Protein AF-A0A061NXU5-F1 (afdb_monomer)

Structure (mmCIF, N/CA/C/O backbone):
data_AF-A0A061NXU5-F1
#
_entry.id   AF-A0A061NXU5-F1
#
loop_
_atom_site.group_PDB
_atom_site.i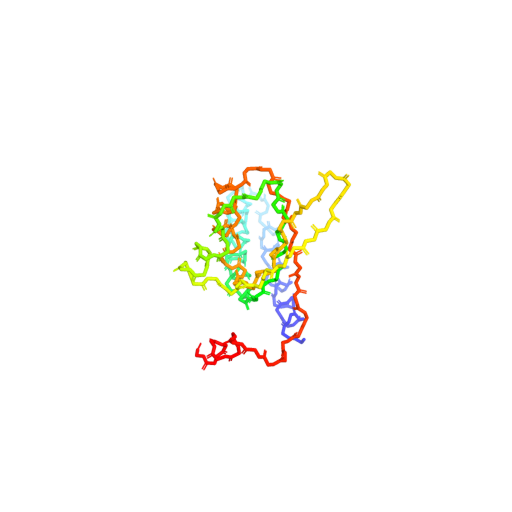d
_atom_site.type_symbol
_atom_site.label_atom_id
_atom_site.label_alt_id
_atom_site.label_comp_id
_atom_site.label_asym_id
_atom_site.label_entity_id
_atom_site.label_seq_id
_atom_site.pdbx_PDB_ins_code
_atom_site.Cartn_x
_atom_site.Cartn_y
_atom_site.Cartn_z
_atom_site.occupancy
_atom_site.B_iso_or_equiv
_atom_site.auth_seq_id
_atom_site.auth_comp_id
_atom_site.auth_asym_id
_atom_site.auth_atom_id
_atom_site.pdbx_PDB_model_num
ATOM 1 N N . MET A 1 1 ? 16.514 -13.950 -8.608 1.00 70.69 1 MET A N 1
ATOM 2 C CA . MET A 1 1 ? 17.019 -14.554 -9.863 1.00 70.69 1 MET A CA 1
ATOM 3 C C . MET A 1 1 ? 16.345 -13.953 -11.098 1.00 70.69 1 MET A C 1
ATOM 5 O O . MET A 1 1 ? 17.069 -13.432 -11.930 1.00 70.69 1 MET A O 1
ATOM 9 N N . LEU A 1 2 ? 15.002 -13.907 -11.188 1.00 74.12 2 LEU A N 1
ATOM 10 C CA . LEU A 1 2 ? 14.308 -13.214 -12.295 1.00 74.12 2 LEU A CA 1
ATOM 11 C C . LEU A 1 2 ? 14.688 -11.729 -12.435 1.00 74.12 2 LEU A C 1
ATOM 13 O O . LEU A 1 2 ? 14.972 -11.292 -13.541 1.00 74.12 2 LEU A O 1
ATOM 17 N N . ALA A 1 3 ? 14.760 -10.981 -11.328 1.00 75.88 3 ALA A N 1
ATOM 18 C CA . ALA A 1 3 ? 15.151 -9.566 -11.362 1.00 75.88 3 ALA A CA 1
ATOM 19 C C . ALA A 1 3 ? 16.559 -9.344 -11.951 1.00 75.88 3 ALA A C 1
ATOM 21 O O . ALA A 1 3 ? 16.777 -8.405 -12.705 1.00 75.88 3 ALA A O 1
ATOM 22 N N . ALA A 1 4 ? 17.502 -10.249 -11.666 1.00 83.00 4 ALA A N 1
ATOM 23 C CA . ALA A 1 4 ? 18.863 -10.170 -12.195 1.00 83.00 4 ALA A CA 1
ATOM 24 C C . ALA A 1 4 ? 18.921 -10.483 -13.703 1.00 83.00 4 ALA A C 1
ATOM 26 O O . ALA A 1 4 ? 19.636 -9.813 -14.441 1.00 83.00 4 ALA A O 1
ATOM 27 N N . LEU A 1 5 ? 18.139 -11.465 -14.171 1.00 86.88 5 LEU A N 1
ATOM 28 C CA . LEU A 1 5 ? 18.007 -11.780 -15.600 1.00 86.88 5 LEU A CA 1
ATOM 29 C C . LEU A 1 5 ? 17.329 -10.647 -16.382 1.00 86.88 5 LEU A C 1
ATOM 31 O O . LEU A 1 5 ? 17.760 -10.327 -17.486 1.00 86.88 5 LEU A O 1
ATOM 35 N N . ALA A 1 6 ? 16.306 -10.017 -15.801 1.00 84.00 6 ALA A N 1
ATOM 36 C CA . ALA A 1 6 ? 15.645 -8.861 -16.399 1.00 84.00 6 ALA A CA 1
ATOM 37 C C . ALA A 1 6 ? 16.612 -7.673 -16.543 1.00 84.00 6 ALA A C 1
ATOM 39 O O . ALA A 1 6 ? 16.726 -7.121 -17.634 1.00 84.00 6 ALA A O 1
ATOM 40 N N . GLY A 1 7 ? 17.380 -7.358 -15.492 1.00 85.69 7 GLY A N 1
ATOM 41 C CA . GLY A 1 7 ? 18.385 -6.289 -15.539 1.00 85.69 7 GLY A CA 1
ATOM 42 C C . GLY A 1 7 ? 19.518 -6.557 -16.538 1.00 85.69 7 GLY A C 1
ATOM 43 O O . GLY A 1 7 ? 20.010 -5.637 -17.186 1.00 85.69 7 GLY A O 1
ATOM 44 N N . MET A 1 8 ? 19.903 -7.824 -16.735 1.00 90.50 8 MET A N 1
ATOM 45 C CA . MET A 1 8 ? 20.862 -8.196 -17.784 1.00 90.50 8 MET A CA 1
ATOM 46 C C . MET A 1 8 ? 20.310 -7.918 -19.191 1.00 90.50 8 MET A C 1
ATOM 48 O O . MET A 1 8 ? 21.038 -7.433 -20.053 1.00 90.50 8 MET A O 1
ATOM 52 N N . PHE A 1 9 ? 19.037 -8.220 -19.444 1.00 89.31 9 PHE A N 1
ATOM 53 C CA . PHE A 1 9 ? 18.429 -7.938 -20.745 1.00 89.31 9 PHE A CA 1
ATOM 54 C C . PHE A 1 9 ? 18.268 -6.429 -20.976 1.00 89.31 9 PHE A C 1
ATOM 56 O O . PHE A 1 9 ? 18.546 -5.933 -22.067 1.00 89.31 9 PHE A O 1
ATOM 63 N N . GLU A 1 10 ? 17.890 -5.695 -19.929 1.00 87.00 10 GLU A N 1
ATOM 64 C CA . GLU A 1 10 ? 17.762 -4.238 -19.945 1.00 87.00 10 GLU A CA 1
ATOM 65 C C . GLU A 1 10 ? 19.071 -3.550 -20.351 1.00 87.00 10 GLU A C 1
ATOM 67 O O . GLU A 1 10 ? 19.073 -2.733 -21.274 1.00 87.00 10 GLU A O 1
ATOM 72 N N . ILE A 1 11 ? 20.201 -3.923 -19.734 1.00 88.75 11 ILE A N 1
ATOM 73 C CA . ILE A 1 11 ? 21.485 -3.272 -20.028 1.00 88.75 11 ILE A CA 1
ATOM 74 C C . ILE A 1 11 ? 21.971 -3.553 -21.457 1.00 88.75 11 ILE A C 1
ATOM 76 O O . ILE A 1 11 ? 22.572 -2.677 -22.077 1.00 88.75 11 ILE A O 1
ATOM 80 N N . ILE A 1 12 ? 21.671 -4.731 -22.020 1.00 90.19 12 ILE A N 1
ATOM 81 C CA . ILE A 1 12 ? 22.009 -5.066 -23.414 1.00 90.19 12 ILE A CA 1
ATOM 82 C C . ILE A 1 12 ? 21.251 -4.145 -24.373 1.00 90.19 12 ILE A C 1
ATOM 84 O O . ILE A 1 12 ? 21.866 -3.503 -25.224 1.00 90.19 12 ILE A O 1
ATOM 88 N N . VAL A 1 13 ? 19.929 -4.036 -24.208 1.00 86.50 13 VAL A N 1
ATOM 89 C CA . VAL A 1 13 ? 19.094 -3.167 -25.050 1.00 86.50 13 VAL A CA 1
ATOM 90 C C . VAL A 1 13 ? 19.534 -1.708 -24.925 1.00 86.50 13 VAL A C 1
ATOM 92 O O . VAL A 1 13 ? 19.645 -1.016 -25.937 1.00 86.50 13 VAL A O 1
ATOM 95 N N . TYR A 1 14 ? 19.838 -1.256 -23.706 1.00 86.62 14 TYR A N 1
ATOM 96 C CA . TYR A 1 14 ? 20.294 0.106 -23.445 1.00 86.62 14 TYR A CA 1
ATOM 97 C C . TYR A 1 14 ? 21.611 0.428 -24.161 1.00 86.62 14 TYR A C 1
ATOM 99 O O . TYR A 1 14 ? 21.692 1.415 -24.890 1.00 86.62 14 TYR A O 1
ATOM 107 N N . VAL A 1 15 ? 22.635 -0.417 -24.003 1.00 87.00 15 VAL A N 1
ATOM 108 C CA . VAL A 1 15 ? 23.958 -0.184 -24.605 1.00 87.00 15 VAL A CA 1
ATOM 109 C C . VAL A 1 15 ? 23.888 -0.235 -26.132 1.00 87.00 15 VAL A C 1
ATOM 111 O O . VAL A 1 15 ? 24.476 0.618 -26.795 1.00 87.00 15 VAL A O 1
ATOM 114 N N . THR A 1 16 ? 23.137 -1.179 -26.707 1.00 85.12 16 THR A N 1
ATOM 115 C CA . THR A 1 16 ? 22.958 -1.256 -28.164 1.00 85.12 16 THR A CA 1
ATOM 116 C C . THR A 1 16 ? 22.191 -0.048 -28.706 1.00 85.12 16 THR A C 1
ATOM 118 O O . THR A 1 16 ? 22.607 0.540 -29.702 1.00 85.12 16 THR A O 1
ATOM 121 N N . GLY A 1 17 ? 21.104 0.360 -28.044 1.00 82.31 17 GLY A N 1
ATOM 122 C CA . GLY A 1 17 ? 20.320 1.529 -28.445 1.00 82.31 17 GLY A CA 1
ATOM 123 C C . GLY A 1 17 ? 21.126 2.825 -28.371 1.00 82.31 17 GLY A C 1
ATOM 124 O O . GLY A 1 17 ? 21.100 3.620 -29.309 1.00 82.31 17 GLY A O 1
ATOM 125 N N . LEU A 1 18 ? 21.899 3.004 -27.298 1.00 82.81 18 LEU A N 1
ATOM 126 C CA . LEU A 1 18 ? 22.781 4.155 -27.137 1.00 82.81 18 LEU A CA 1
ATOM 127 C C . LEU A 1 18 ? 23.884 4.179 -28.205 1.00 82.81 18 LEU A C 1
ATOM 129 O O . LEU A 1 18 ? 24.155 5.238 -28.767 1.00 82.81 18 LEU A O 1
ATOM 133 N N . GLY A 1 19 ? 24.477 3.025 -28.532 1.00 81.00 19 GLY A N 1
ATOM 134 C CA . GLY A 1 19 ? 25.484 2.909 -29.591 1.00 81.00 19 GLY A CA 1
ATOM 135 C C . GLY A 1 19 ? 24.981 3.410 -30.949 1.00 81.00 19 GLY A C 1
ATOM 136 O O . GLY A 1 19 ? 25.665 4.189 -31.604 1.00 81.00 19 GLY A O 1
ATOM 137 N N . ILE A 1 20 ? 23.743 3.066 -31.324 1.00 78.75 20 ILE A N 1
ATOM 138 C CA . ILE A 1 20 ? 23.121 3.513 -32.586 1.00 78.75 20 ILE A CA 1
ATOM 139 C C . ILE A 1 20 ? 22.961 5.042 -32.637 1.00 78.75 20 ILE A C 1
ATOM 141 O O . ILE A 1 20 ? 23.131 5.654 -33.693 1.00 78.75 20 ILE A O 1
ATOM 145 N N . VAL A 1 21 ? 22.628 5.672 -31.507 1.00 76.44 21 VAL A N 1
ATOM 146 C CA . VAL A 1 21 ? 22.462 7.133 -31.423 1.00 76.44 21 VAL A CA 1
ATOM 147 C C . VAL A 1 21 ? 23.808 7.847 -31.502 1.00 76.44 21 VAL A C 1
ATOM 149 O O . VAL A 1 21 ? 23.915 8.881 -32.162 1.00 76.44 21 VAL A O 1
ATOM 152 N N . LEU A 1 22 ? 24.832 7.297 -30.844 1.00 73.69 22 LEU A N 1
ATOM 153 C CA . LEU A 1 22 ? 26.180 7.863 -30.836 1.00 73.69 22 LEU A CA 1
ATOM 154 C C . LEU A 1 22 ? 26.877 7.737 -32.201 1.00 73.69 22 LEU A C 1
ATOM 156 O O . LEU A 1 22 ? 27.600 8.653 -32.585 1.00 73.69 22 LEU A O 1
ATOM 160 N N . ASP A 1 23 ? 26.604 6.681 -32.972 1.00 72.88 23 ASP A N 1
ATOM 161 C CA . ASP A 1 23 ? 27.152 6.523 -34.330 1.00 72.88 23 ASP A CA 1
ATOM 162 C C . ASP A 1 23 ? 26.557 7.522 -35.347 1.00 72.88 23 ASP A C 1
ATOM 164 O O . ASP A 1 23 ? 27.179 7.805 -36.370 1.00 72.88 23 ASP A O 1
ATOM 168 N N . ASN A 1 24 ? 25.376 8.101 -35.081 1.00 67.56 24 ASN A N 1
ATOM 169 C CA . ASN A 1 24 ? 24.664 9.011 -35.995 1.00 67.56 24 ASN A CA 1
ATOM 170 C C . ASN A 1 24 ? 24.254 10.346 -35.336 1.00 67.56 24 ASN A C 1
ATOM 172 O O . ASN A 1 24 ? 23.137 10.844 -35.524 1.00 67.56 24 ASN A O 1
ATOM 176 N N . MET A 1 25 ? 25.175 10.972 -34.594 1.00 61.78 25 MET A N 1
ATOM 177 C CA . MET A 1 25 ? 24.930 12.238 -33.874 1.00 61.78 25 MET A CA 1
ATOM 178 C C . MET A 1 25 ? 24.582 13.446 -34.765 1.00 61.78 25 MET A C 1
ATOM 180 O O . MET A 1 25 ? 24.110 14.464 -34.264 1.00 61.78 25 MET A O 1
ATOM 184 N N . THR A 1 26 ? 24.791 13.368 -36.078 1.00 64.56 26 THR A N 1
ATOM 185 C CA . THR A 1 26 ? 24.549 14.470 -37.026 1.00 64.56 26 THR A CA 1
ATOM 186 C C . THR A 1 26 ? 23.073 14.732 -37.325 1.00 64.56 26 THR A C 1
ATOM 188 O O . THR A 1 26 ? 22.752 15.761 -37.916 1.00 64.56 26 THR A O 1
ATOM 191 N N . SER A 1 27 ? 22.159 13.845 -36.923 1.00 70.88 27 SER A N 1
ATOM 192 C CA . SER A 1 27 ? 20.727 14.003 -37.185 1.00 70.88 27 SER A CA 1
ATOM 193 C C . SER A 1 27 ? 19.919 14.042 -35.889 1.00 70.88 27 SER A C 1
ATOM 195 O O . SER A 1 27 ? 19.766 13.040 -35.190 1.00 70.88 27 SER A O 1
ATOM 197 N N . VAL A 1 28 ? 19.333 15.214 -35.617 1.00 78.25 28 VAL A N 1
ATOM 198 C CA . VAL A 1 28 ? 18.424 15.492 -34.487 1.00 78.25 28 VAL A CA 1
ATOM 199 C C . VAL A 1 28 ? 17.286 14.466 -34.400 1.00 78.25 28 VAL A C 1
ATOM 201 O O . VAL A 1 28 ? 16.825 14.142 -33.307 1.00 78.25 28 VAL A O 1
ATOM 204 N N . PHE A 1 29 ? 16.872 13.889 -35.532 1.00 81.44 29 PHE A N 1
ATOM 205 C CA . PHE A 1 29 ? 15.817 12.878 -35.580 1.00 81.44 29 PHE A CA 1
ATOM 206 C C . PHE A 1 29 ? 16.164 11.592 -34.815 1.00 81.44 29 PHE A C 1
ATOM 208 O O . PHE A 1 29 ? 15.273 11.028 -34.183 1.00 81.44 29 PHE A O 1
ATOM 215 N N . HIS A 1 30 ? 17.428 11.148 -34.798 1.00 79.69 30 HIS A N 1
ATOM 216 C CA . HIS A 1 30 ? 17.825 9.947 -34.045 1.00 79.69 30 HIS A CA 1
ATOM 217 C C . HIS A 1 30 ? 17.742 10.177 -32.535 1.00 79.69 30 HIS A C 1
ATOM 219 O O . HIS A 1 30 ? 17.250 9.323 -31.799 1.00 79.69 30 HIS A O 1
ATOM 225 N N . ILE A 1 31 ? 18.156 11.363 -32.085 1.00 80.06 31 ILE A N 1
ATOM 226 C CA . ILE A 1 31 ? 18.092 11.760 -30.675 1.00 80.06 31 ILE A CA 1
ATOM 227 C C . ILE A 1 31 ? 16.630 11.820 -30.218 1.00 80.06 31 ILE A C 1
ATOM 229 O O . ILE A 1 31 ? 16.283 11.278 -29.170 1.00 80.06 31 ILE A O 1
ATOM 233 N N . VAL A 1 32 ? 15.756 12.428 -31.026 1.00 84.31 32 VAL A N 1
ATOM 234 C CA . VAL A 1 32 ? 14.321 12.527 -30.726 1.00 84.31 32 VAL A CA 1
ATOM 235 C C . VAL A 1 32 ? 13.657 11.147 -30.712 1.00 84.31 32 VAL A C 1
ATOM 237 O O . VAL A 1 32 ? 12.906 10.848 -29.785 1.00 84.31 32 VAL A O 1
ATOM 240 N N . ALA A 1 33 ? 13.952 10.282 -31.686 1.00 84.56 33 ALA A N 1
ATOM 241 C CA . ALA A 1 33 ? 13.410 8.924 -31.735 1.00 84.56 33 ALA A CA 1
ATOM 242 C C . ALA A 1 33 ? 13.833 8.088 -30.515 1.00 84.56 33 ALA A C 1
ATOM 244 O O . ALA A 1 33 ? 12.995 7.411 -29.918 1.00 84.56 33 ALA A O 1
ATOM 245 N N . TYR A 1 34 ? 15.100 8.182 -30.101 1.00 83.56 34 TYR A N 1
ATOM 246 C CA . TYR A 1 34 ? 15.594 7.506 -28.903 1.00 83.56 34 TYR A CA 1
ATOM 247 C C . TYR A 1 34 ? 14.953 8.049 -27.623 1.00 83.56 34 TYR A C 1
ATOM 249 O O . TYR A 1 34 ? 14.484 7.267 -26.801 1.00 83.56 34 TYR A O 1
ATOM 257 N N . ALA A 1 35 ? 14.862 9.374 -27.467 1.00 84.62 35 ALA A N 1
ATOM 258 C CA . ALA A 1 35 ? 14.247 9.994 -26.294 1.00 84.62 35 ALA A CA 1
ATOM 259 C C . ALA A 1 35 ? 12.764 9.613 -26.148 1.00 84.62 35 ALA A C 1
ATOM 261 O O . ALA A 1 35 ? 12.312 9.277 -25.051 1.00 84.62 35 ALA A O 1
ATOM 262 N N . LEU A 1 36 ? 12.013 9.608 -27.255 1.00 90.88 36 LEU A N 1
ATOM 263 C CA . LEU A 1 36 ? 10.614 9.180 -27.269 1.00 90.88 36 LEU A CA 1
ATOM 264 C C . LEU A 1 36 ? 10.474 7.680 -26.998 1.00 90.88 36 LEU A C 1
ATOM 266 O O . LEU A 1 36 ? 9.639 7.286 -26.186 1.00 90.88 36 LEU A O 1
ATOM 270 N N . GLY A 1 37 ? 11.300 6.847 -27.635 1.00 88.06 37 GLY A N 1
ATOM 271 C CA . GLY A 1 37 ? 11.305 5.401 -27.420 1.00 88.06 37 GLY A CA 1
ATOM 272 C C . GLY A 1 37 ? 11.622 5.032 -25.972 1.00 88.06 37 GLY A C 1
ATOM 273 O O . GLY A 1 37 ? 10.907 4.229 -25.374 1.00 88.06 37 GLY A O 1
ATOM 274 N N . TYR A 1 38 ? 12.627 5.679 -25.379 1.00 85.75 38 TYR A N 1
ATOM 275 C CA . TYR A 1 38 ? 12.978 5.515 -23.971 1.00 85.75 38 TYR A CA 1
ATOM 276 C C . TYR A 1 38 ? 11.835 5.963 -23.054 1.00 85.75 38 TYR A C 1
ATOM 278 O O . TYR A 1 38 ? 11.423 5.206 -22.180 1.00 85.75 38 TYR A O 1
ATOM 286 N N . GLY A 1 39 ? 11.255 7.146 -23.287 1.00 90.06 39 GLY A N 1
ATOM 287 C CA . GLY A 1 39 ? 10.128 7.644 -22.494 1.00 90.06 39 GLY A CA 1
ATOM 288 C C . GLY A 1 39 ? 8.908 6.718 -22.533 1.00 90.06 39 GLY A C 1
ATOM 289 O O . GLY A 1 39 ? 8.330 6.408 -21.491 1.00 90.06 39 GLY A O 1
ATOM 290 N N . ILE A 1 40 ? 8.543 6.212 -23.715 1.00 93.31 40 ILE A N 1
ATOM 291 C CA . ILE A 1 40 ? 7.463 5.226 -23.871 1.00 93.31 40 ILE A CA 1
ATOM 292 C C . ILE A 1 40 ? 7.824 3.915 -23.161 1.00 93.31 40 ILE A C 1
ATOM 294 O O . ILE A 1 40 ? 6.984 3.352 -22.457 1.00 93.31 40 ILE A O 1
ATOM 298 N N . GLY A 1 41 ? 9.068 3.451 -23.304 1.00 88.12 41 GLY A N 1
ATOM 299 C CA . GLY A 1 41 ? 9.580 2.258 -22.632 1.00 88.12 41 GLY A CA 1
ATOM 300 C C . GLY A 1 41 ? 9.466 2.350 -21.111 1.00 88.12 41 GLY A C 1
ATOM 301 O O . GLY A 1 41 ? 8.949 1.426 -20.489 1.00 88.12 41 GLY A O 1
ATOM 302 N N . VAL A 1 42 ? 9.839 3.490 -20.523 1.00 88.44 42 VAL A N 1
ATOM 303 C CA . VAL A 1 42 ? 9.697 3.758 -19.083 1.00 88.44 42 VAL A CA 1
ATOM 304 C C . VAL A 1 42 ? 8.229 3.717 -18.656 1.00 88.44 42 VAL A C 1
ATOM 306 O O . VAL A 1 42 ? 7.900 3.057 -17.676 1.00 88.44 42 VAL A O 1
ATOM 309 N N . ILE A 1 43 ? 7.321 4.352 -19.405 1.00 90.69 43 ILE A N 1
ATOM 310 C CA . ILE A 1 43 ? 5.881 4.333 -19.086 1.00 90.69 43 ILE A CA 1
ATOM 311 C C . ILE A 1 43 ? 5.326 2.901 -19.111 1.00 90.69 43 ILE A C 1
ATOM 313 O O . ILE A 1 43 ? 4.541 2.518 -18.241 1.00 90.69 43 ILE A O 1
ATOM 317 N N . ILE A 1 44 ? 5.715 2.102 -20.107 1.00 90.19 44 ILE A N 1
ATOM 318 C CA . ILE A 1 44 ? 5.314 0.693 -20.200 1.00 90.19 44 ILE A CA 1
ATOM 319 C C . ILE A 1 44 ? 5.916 -0.108 -19.041 1.00 90.19 44 ILE A C 1
ATOM 321 O O . ILE A 1 44 ? 5.197 -0.894 -18.425 1.00 90.19 44 ILE A O 1
ATOM 325 N N . GLY A 1 45 ? 7.189 0.122 -18.712 1.00 85.25 45 GLY A N 1
ATOM 326 C CA . GLY A 1 45 ? 7.878 -0.495 -17.580 1.00 85.25 45 GLY A CA 1
ATOM 327 C C . GLY A 1 45 ? 7.145 -0.252 -16.265 1.00 85.25 45 GLY A C 1
ATOM 328 O O . GLY A 1 45 ? 6.792 -1.215 -15.589 1.00 85.25 45 GLY A O 1
ATOM 329 N N . ILE A 1 46 ? 6.790 1.004 -15.977 1.00 84.06 46 ILE A N 1
ATOM 330 C CA . ILE A 1 46 ? 6.007 1.385 -14.793 1.00 84.06 46 ILE A CA 1
ATOM 331 C C . ILE A 1 46 ? 4.670 0.636 -14.762 1.00 84.06 46 ILE A C 1
ATOM 333 O O . ILE A 1 46 ? 4.319 0.047 -13.746 1.00 84.06 46 ILE A O 1
ATOM 337 N N . LYS A 1 47 ? 3.929 0.578 -15.878 1.00 82.75 47 LYS A N 1
ATOM 338 C CA . LYS A 1 47 ? 2.648 -0.156 -15.926 1.00 82.75 47 LYS A CA 1
ATOM 339 C C . LYS A 1 47 ? 2.808 -1.657 -15.693 1.00 82.75 47 LYS A C 1
ATOM 341 O O . LYS A 1 47 ? 1.921 -2.291 -15.119 1.00 82.75 47 LYS A O 1
ATOM 346 N N . ILE A 1 48 ? 3.891 -2.249 -16.191 1.00 83.06 48 ILE A N 1
ATOM 347 C CA . ILE A 1 48 ? 4.192 -3.666 -15.972 1.00 83.06 48 ILE A CA 1
ATOM 348 C C . ILE A 1 48 ? 4.551 -3.895 -14.504 1.00 83.06 48 ILE A C 1
ATOM 350 O O . ILE A 1 48 ? 4.045 -4.843 -13.910 1.00 83.06 48 ILE A O 1
ATOM 354 N N . GLU A 1 49 ? 5.355 -3.017 -13.909 1.00 73.50 49 GLU A N 1
ATOM 355 C CA . GLU A 1 49 ? 5.717 -3.065 -12.494 1.00 73.50 49 GLU A CA 1
ATOM 356 C C . GLU A 1 49 ? 4.485 -2.914 -11.594 1.00 73.50 49 GLU A C 1
ATOM 358 O O . GLU A 1 49 ? 4.265 -3.755 -10.728 1.00 73.50 49 GLU A O 1
ATOM 363 N N . GLU A 1 50 ? 3.606 -1.945 -11.865 1.00 70.75 50 GLU A N 1
ATOM 364 C CA . GLU A 1 50 ? 2.319 -1.785 -11.174 1.00 70.75 50 GLU A CA 1
ATOM 365 C C . GLU A 1 50 ? 1.452 -3.049 -11.270 1.00 70.75 50 GLU A C 1
ATOM 367 O O . GLU A 1 50 ? 0.791 -3.440 -10.306 1.00 70.75 50 GLU A O 1
ATOM 372 N N . LYS A 1 51 ? 1.457 -3.714 -12.432 1.00 69.25 51 LYS A N 1
ATOM 373 C CA . LYS A 1 51 ? 0.715 -4.961 -12.650 1.00 69.25 51 LYS A CA 1
ATOM 374 C C . LYS A 1 51 ? 1.365 -6.161 -11.959 1.00 69.25 51 LYS A C 1
ATOM 376 O O . LYS A 1 51 ? 0.653 -7.089 -11.590 1.00 69.25 51 LYS A O 1
ATOM 381 N N . LEU A 1 52 ? 2.686 -6.168 -11.795 1.00 65.88 52 LEU A N 1
ATOM 382 C CA . LEU A 1 52 ? 3.428 -7.200 -11.065 1.00 65.88 52 LEU A CA 1
ATOM 383 C C . LEU A 1 52 ? 3.411 -6.970 -9.550 1.00 65.88 52 LEU A C 1
ATOM 385 O O . LEU A 1 52 ? 3.495 -7.936 -8.798 1.00 65.88 52 LEU A O 1
ATOM 389 N N . ALA A 1 53 ? 3.197 -5.735 -9.094 1.00 57.59 53 ALA A N 1
ATOM 390 C CA . ALA A 1 53 ? 2.991 -5.360 -7.696 1.00 57.59 53 ALA A CA 1
ATOM 391 C C . ALA A 1 53 ? 1.621 -5.813 -7.135 1.00 57.59 53 ALA A C 1
ATOM 393 O O . ALA A 1 53 ? 1.077 -5.193 -6.217 1.00 57.59 53 ALA A O 1
ATOM 394 N N . LEU A 1 54 ? 1.062 -6.908 -7.672 1.00 61.75 54 LEU A N 1
ATOM 395 C CA . LEU A 1 54 ? -0.073 -7.652 -7.127 1.00 61.75 54 LEU A CA 1
ATOM 396 C C . LEU A 1 54 ? 0.304 -8.182 -5.737 1.00 61.75 54 LEU A C 1
ATOM 398 O O . LEU A 1 54 ? 0.790 -9.296 -5.568 1.00 61.75 54 LEU A O 1
ATOM 402 N N . GLY A 1 55 ? 0.098 -7.337 -4.737 1.00 71.56 55 GLY A N 1
ATOM 403 C CA . GLY A 1 55 ? 0.344 -7.619 -3.334 1.00 71.56 55 GLY A CA 1
ATOM 404 C C . GLY A 1 55 ? -0.796 -7.096 -2.473 1.00 71.56 55 GLY A C 1
ATOM 405 O O . GLY A 1 55 ? -1.636 -6.305 -2.917 1.00 71.56 55 GLY A O 1
ATOM 406 N N . TYR A 1 56 ? -0.823 -7.546 -1.228 1.00 79.69 56 TYR A N 1
ATOM 407 C CA . TYR A 1 56 ? -1.723 -7.013 -0.215 1.00 79.69 56 TYR A CA 1
ATOM 408 C C . TYR A 1 56 ? -0.933 -6.108 0.715 1.00 79.69 56 TYR A C 1
ATOM 410 O O . TYR A 1 56 ? 0.255 -6.326 0.943 1.00 79.69 56 TYR A O 1
ATOM 418 N N . ILE A 1 57 ? -1.611 -5.104 1.244 1.00 87.44 57 ILE A N 1
ATOM 419 C CA . ILE A 1 57 ? -1.092 -4.196 2.254 1.00 87.44 57 ILE A CA 1
ATOM 420 C C . ILE A 1 57 ? -2.019 -4.231 3.461 1.00 87.44 57 ILE A C 1
ATOM 422 O O . ILE A 1 57 ? -3.222 -4.489 3.337 1.00 87.44 57 ILE A O 1
ATOM 426 N N . THR A 1 58 ? -1.451 -3.935 4.620 1.00 89.94 58 THR A N 1
ATOM 427 C CA . THR A 1 58 ? -2.219 -3.707 5.838 1.00 89.94 58 THR A CA 1
ATOM 428 C C . THR A 1 58 ? -2.258 -2.212 6.097 1.00 89.94 58 THR A C 1
ATOM 430 O O . THR A 1 58 ? -1.216 -1.564 6.152 1.00 89.94 58 THR A O 1
ATOM 433 N N . VAL A 1 59 ? -3.453 -1.658 6.245 1.00 93.75 59 VAL A N 1
ATOM 434 C CA . VAL A 1 59 ? -3.684 -0.241 6.506 1.00 93.75 59 VAL A CA 1
ATOM 435 C C . VAL A 1 59 ? -4.247 -0.095 7.911 1.00 93.75 59 VAL A C 1
ATOM 437 O O . VAL A 1 59 ? -5.328 -0.596 8.205 1.00 93.75 59 VAL A O 1
ATOM 440 N N . ASN A 1 60 ? -3.516 0.609 8.765 1.00 94.88 60 ASN A N 1
ATOM 441 C CA . ASN A 1 60 ? -3.967 1.035 10.077 1.00 94.88 60 ASN A CA 1
ATOM 442 C C . ASN A 1 60 ? -4.613 2.414 9.971 1.00 94.88 60 ASN A C 1
ATOM 444 O O . ASN A 1 60 ? -4.001 3.360 9.475 1.00 94.88 60 ASN A O 1
ATOM 448 N N . VAL A 1 61 ? -5.844 2.527 10.452 1.00 94.00 61 VAL A N 1
ATOM 449 C CA . VAL A 1 61 ? -6.616 3.768 10.480 1.00 94.00 61 VAL A CA 1
ATOM 450 C C . VAL A 1 61 ? -6.998 4.074 11.919 1.00 94.00 61 VAL A C 1
ATOM 452 O O . VAL A 1 61 ? -7.578 3.235 12.602 1.00 94.00 61 VAL A O 1
ATOM 455 N N . ILE A 1 62 ? -6.695 5.286 12.373 1.00 92.06 62 ILE A N 1
ATOM 456 C CA . ILE A 1 62 ? -7.094 5.805 13.681 1.00 92.06 62 ILE A CA 1
ATOM 457 C C . ILE A 1 62 ? -8.059 6.959 13.433 1.00 92.06 62 ILE A C 1
ATOM 459 O O . ILE A 1 62 ? -7.654 7.990 12.891 1.00 92.06 62 ILE A O 1
ATOM 463 N N . THR A 1 63 ? -9.322 6.800 13.818 1.00 88.94 63 THR A N 1
ATOM 464 C CA . THR A 1 63 ? -10.325 7.864 13.659 1.00 88.94 63 THR A CA 1
ATOM 465 C C . THR A 1 63 ? -10.225 8.854 14.814 1.00 88.94 63 THR A C 1
ATOM 467 O O . THR A 1 63 ? -9.810 8.491 15.921 1.00 88.94 63 THR A O 1
ATOM 470 N N . LYS A 1 64 ? -10.542 10.130 14.569 1.00 76.75 64 LYS A N 1
ATOM 471 C CA . LYS A 1 64 ? -10.527 11.161 15.623 1.00 76.75 64 LYS A CA 1
ATOM 472 C C . LYS A 1 64 ? -11.860 11.259 16.354 1.00 76.75 64 LYS A C 1
ATOM 474 O O . LYS A 1 64 ? -11.862 11.520 17.554 1.00 76.75 64 LYS A O 1
ATOM 479 N N . GLU A 1 65 ? -12.956 11.058 15.637 1.00 70.69 65 GLU A N 1
ATOM 480 C CA . GLU A 1 65 ? -14.313 11.117 16.170 1.00 70.69 65 GLU A CA 1
ATOM 481 C C . GLU A 1 65 ? -14.922 9.706 16.134 1.00 70.69 65 GLU A C 1
ATOM 483 O O . GLU A 1 65 ? -14.652 8.913 15.223 1.00 70.69 65 GLU A O 1
ATOM 488 N N . TYR A 1 66 ? -15.675 9.354 17.180 1.00 64.06 66 TYR A N 1
ATOM 489 C CA . TYR A 1 66 ? -16.419 8.098 17.239 1.00 64.06 66 TYR A CA 1
ATOM 490 C C . TYR A 1 66 ? -17.684 8.262 16.388 1.00 64.06 66 TYR A C 1
ATOM 492 O O . TYR A 1 66 ? -18.768 8.534 16.893 1.00 64.06 66 TYR A O 1
ATOM 500 N N . GLU A 1 67 ? -17.512 8.185 15.073 1.00 63.34 67 GLU A N 1
ATOM 501 C CA . GLU A 1 67 ? -18.615 8.078 14.119 1.00 63.34 67 GLU A CA 1
ATOM 502 C C . GLU A 1 67 ? -19.216 6.667 14.226 1.00 63.34 67 GLU A C 1
ATOM 504 O O . GLU A 1 67 ? -18.467 5.678 14.172 1.00 63.34 67 GLU A O 1
ATOM 509 N N . PRO A 1 68 ? -20.544 6.525 14.385 1.00 61.34 68 PRO A N 1
ATOM 510 C CA . PRO A 1 68 ? -21.162 5.217 14.430 1.00 61.34 68 PRO A CA 1
ATOM 511 C C . PRO A 1 68 ? -21.102 4.587 13.032 1.00 61.34 68 PRO A C 1
ATOM 513 O O . PRO A 1 68 ? -21.901 4.871 12.148 1.00 61.34 68 PRO A O 1
ATOM 516 N N . ASP A 1 69 ? -20.142 3.671 12.905 1.00 81.44 69 ASP A N 1
ATOM 517 C CA . ASP A 1 69 ? -20.127 2.522 11.997 1.00 81.44 69 ASP A CA 1
ATOM 518 C C . ASP A 1 69 ? -19.275 2.570 10.710 1.00 81.44 69 ASP A C 1
ATOM 520 O O . ASP A 1 69 ? -19.516 1.840 9.743 1.00 81.44 69 ASP A O 1
ATOM 524 N N . ILE A 1 70 ? -18.178 3.339 10.724 1.00 88.19 70 ILE A N 1
ATOM 525 C CA . ILE A 1 70 ? -17.121 3.257 9.691 1.00 88.19 70 ILE A CA 1
ATOM 526 C C . ILE A 1 70 ? -16.670 1.801 9.421 1.00 88.19 70 ILE A C 1
ATOM 528 O O . ILE A 1 70 ? -16.521 1.435 8.248 1.00 88.19 70 ILE A O 1
ATOM 532 N N . PRO A 1 71 ? -16.476 0.930 10.438 1.00 90.31 71 PRO A N 1
ATOM 533 C CA . PRO A 1 71 ? -16.066 -0.445 10.186 1.00 90.31 71 PRO A CA 1
ATOM 534 C C . PRO A 1 71 ? -17.066 -1.262 9.366 1.00 90.31 71 PRO A C 1
ATOM 536 O O . PRO A 1 71 ? -16.623 -2.005 8.491 1.00 90.31 71 PRO A O 1
ATOM 539 N N . ASN A 1 72 ? -18.380 -1.163 9.613 1.00 90.56 72 ASN A N 1
ATOM 540 C CA . ASN A 1 72 ? -19.343 -1.929 8.817 1.00 90.56 72 ASN A CA 1
ATOM 541 C C . ASN A 1 72 ? -19.466 -1.373 7.402 1.00 90.56 72 ASN A C 1
ATOM 543 O O . ASN A 1 72 ? -19.460 -2.160 6.463 1.00 90.56 72 ASN A O 1
ATOM 547 N N . TYR A 1 73 ? -19.411 -0.051 7.217 1.00 90.12 73 TYR A N 1
ATOM 548 C CA . TYR A 1 73 ? -19.397 0.537 5.874 1.00 90.12 73 TYR A CA 1
ATOM 549 C C . TYR A 1 73 ? -18.227 0.016 5.018 1.00 90.12 73 TYR A C 1
ATOM 551 O O . TYR A 1 73 ? -18.371 -0.290 3.831 1.00 90.12 73 TYR A O 1
ATOM 559 N N . LEU A 1 74 ? -17.044 -0.122 5.621 1.00 90.06 74 LEU A N 1
ATOM 560 C CA . LEU A 1 74 ? -15.881 -0.695 4.948 1.00 90.06 74 LEU A CA 1
ATOM 561 C C . LEU A 1 74 ? -16.050 -2.203 4.681 1.00 90.06 74 LEU A C 1
ATOM 563 O O . LEU A 1 74 ? -15.658 -2.676 3.613 1.00 90.06 74 LEU A O 1
ATOM 567 N N . ARG A 1 75 ? -16.668 -2.959 5.597 1.00 88.62 75 ARG A N 1
ATOM 568 C CA . ARG A 1 75 ? -16.988 -4.383 5.376 1.00 88.62 75 ARG A CA 1
ATOM 569 C C . ARG A 1 75 ? -17.994 -4.585 4.248 1.00 88.62 75 ARG A C 1
ATOM 571 O O . ARG A 1 75 ? -17.788 -5.480 3.433 1.00 88.62 75 ARG A O 1
ATOM 578 N N . ASP A 1 76 ? -19.003 -3.727 4.140 1.00 89.25 76 ASP A N 1
ATOM 579 C CA . ASP A 1 76 ? -20.010 -3.770 3.072 1.00 89.25 76 ASP A CA 1
ATOM 580 C C . ASP A 1 76 ? -19.399 -3.483 1.694 1.00 89.25 76 ASP A C 1
ATOM 582 O O . ASP A 1 76 ? -19.820 -4.043 0.682 1.00 89.25 76 ASP A O 1
ATOM 586 N N . LYS A 1 77 ? -18.330 -2.676 1.647 1.00 86.56 77 LYS A N 1
ATOM 587 C CA . LYS A 1 77 ? -17.496 -2.492 0.446 1.00 86.56 77 LYS A CA 1
ATOM 588 C C . LYS A 1 77 ? -16.560 -3.671 0.144 1.00 86.56 77 LYS A C 1
ATOM 590 O O . LYS A 1 77 ? -15.852 -3.640 -0.862 1.00 86.56 77 LYS A O 1
ATOM 595 N N . GLY A 1 78 ? -16.547 -4.703 0.985 1.00 85.25 78 GLY A N 1
ATOM 596 C CA . GLY A 1 78 ? -15.735 -5.905 0.816 1.00 85.25 78 GLY A CA 1
ATOM 597 C C . GLY A 1 78 ? -14.331 -5.821 1.417 1.00 85.25 78 GLY A C 1
ATOM 598 O O . GLY A 1 78 ? -13.499 -6.675 1.108 1.00 85.25 78 GLY A O 1
ATOM 599 N N . TYR A 1 79 ? -14.036 -4.827 2.263 1.00 87.62 79 TYR A N 1
ATOM 600 C CA . TYR A 1 79 ? -12.753 -4.751 2.967 1.00 87.62 79 TYR A CA 1
ATOM 601 C C . TYR A 1 79 ? -12.737 -5.655 4.208 1.00 87.62 79 TYR A C 1
ATOM 603 O O . TYR A 1 79 ? -13.703 -5.732 4.968 1.00 87.62 79 TYR A O 1
ATOM 611 N N . GLY A 1 80 ? -11.607 -6.327 4.450 1.00 86.69 80 GLY A N 1
ATOM 612 C CA . GLY A 1 80 ? -11.390 -7.072 5.689 1.00 86.69 80 GLY A CA 1
ATOM 613 C C . GLY A 1 80 ? -10.979 -6.125 6.807 1.00 86.69 80 GLY A C 1
ATOM 614 O O . GLY A 1 80 ? -9.827 -5.704 6.826 1.00 86.69 80 GLY A O 1
ATOM 615 N N . VAL A 1 81 ? -11.907 -5.805 7.712 1.00 91.19 81 VAL A N 1
ATOM 616 C CA . VAL A 1 81 ? -11.684 -4.837 8.798 1.00 91.19 81 VAL A CA 1
ATOM 617 C C . VAL A 1 81 ? -11.762 -5.502 10.166 1.00 91.19 81 VAL A C 1
ATOM 619 O O . VAL A 1 81 ? -12.828 -5.979 10.580 1.00 91.19 81 VAL A O 1
ATOM 622 N N . THR A 1 82 ? -10.656 -5.439 10.898 1.00 90.88 82 THR A N 1
ATOM 623 C CA . THR A 1 82 ? -10.593 -5.687 12.341 1.00 90.88 82 THR A CA 1
ATOM 624 C C . THR A 1 82 ? -10.572 -4.334 13.040 1.00 90.88 82 THR A C 1
ATOM 626 O O . THR A 1 82 ? -9.833 -3.451 12.624 1.00 90.88 82 THR A O 1
ATOM 629 N N . ASN A 1 83 ? -11.384 -4.134 14.076 1.00 92.25 83 ASN A N 1
ATOM 630 C CA . ASN A 1 83 ? -11.404 -2.872 14.816 1.00 92.25 83 ASN A CA 1
ATOM 631 C C . ASN A 1 83 ? -11.391 -3.109 16.326 1.00 92.25 83 ASN A C 1
ATOM 633 O O . ASN A 1 83 ? -11.847 -4.153 16.792 1.00 92.25 83 ASN A O 1
ATOM 637 N N . TRP A 1 84 ? -10.842 -2.149 17.066 1.00 92.19 84 TRP A N 1
ATOM 638 C CA . TRP A 1 84 ? -10.814 -2.136 18.525 1.00 92.19 84 TRP A CA 1
ATOM 639 C C . TRP A 1 84 ? -10.784 -0.696 19.044 1.00 92.19 84 TRP A C 1
ATOM 641 O O . TRP A 1 84 ? -10.378 0.235 18.345 1.00 92.19 84 TRP A O 1
ATOM 651 N N . VAL A 1 85 ? -11.213 -0.513 20.292 1.00 90.19 85 VAL A N 1
ATOM 652 C CA . VAL A 1 85 ? -11.119 0.777 20.984 1.00 90.19 85 VAL A CA 1
ATOM 653 C C . VAL A 1 85 ? -9.712 0.928 21.555 1.00 90.19 85 VAL A C 1
ATOM 655 O O . VAL A 1 85 ? -9.190 0.018 22.199 1.00 90.19 85 VAL A O 1
ATOM 658 N N . ALA A 1 86 ? -9.092 2.078 21.314 1.00 89.38 86 ALA A N 1
ATOM 659 C CA . ALA A 1 86 ? -7.798 2.455 21.861 1.00 89.38 86 ALA A CA 1
ATOM 660 C C . ALA A 1 86 ? -7.889 3.819 22.556 1.00 89.38 86 ALA A C 1
ATOM 662 O O . ALA A 1 86 ? -8.798 4.602 22.295 1.00 89.38 86 ALA A O 1
ATOM 663 N N . TYR A 1 87 ? -6.922 4.133 23.415 1.00 87.69 87 TYR A N 1
ATOM 664 C CA . TYR A 1 87 ? -6.867 5.407 24.132 1.00 87.69 87 TYR A CA 1
ATOM 665 C C . TYR A 1 87 ? -5.682 6.235 23.639 1.00 87.69 87 TYR A C 1
ATOM 667 O O . TYR A 1 87 ? -4.532 5.801 23.695 1.00 87.69 87 TYR A O 1
ATOM 675 N N . GLY A 1 88 ? -5.971 7.434 23.140 1.00 84.56 88 GLY A N 1
ATOM 676 C CA . GLY A 1 88 ? -4.980 8.453 22.823 1.00 84.56 88 GLY A CA 1
ATOM 677 C C . GLY A 1 88 ? -4.906 9.522 23.912 1.00 84.56 88 GLY A C 1
ATOM 678 O O . GLY A 1 88 ? -5.665 9.520 24.877 1.00 84.56 88 GLY A O 1
ATOM 679 N N . ARG A 1 89 ? -4.024 10.509 23.719 1.00 85.19 89 ARG A N 1
ATOM 680 C CA . ARG A 1 89 ? -3.888 11.652 24.642 1.00 85.19 89 ARG A CA 1
ATOM 681 C C . ARG A 1 89 ? -5.201 12.420 24.849 1.00 85.19 89 ARG A C 1
ATOM 683 O O . ARG A 1 89 ? -5.425 12.976 25.913 1.00 85.19 89 ARG A O 1
ATOM 690 N N . GLU A 1 90 ? -6.032 12.482 23.813 1.00 81.62 90 GLU A N 1
ATOM 691 C CA . GLU A 1 90 ? -7.290 13.241 23.793 1.00 81.62 90 GLU A CA 1
ATOM 692 C C . GLU A 1 90 ? -8.521 12.364 24.099 1.00 81.62 90 GLU A C 1
ATOM 694 O O . GLU A 1 90 ? -9.640 12.819 23.891 1.00 81.62 90 GLU A O 1
ATOM 699 N N . GLY A 1 91 ? -8.332 11.121 24.563 1.00 84.81 91 GLY A N 1
ATOM 700 C CA . GLY A 1 91 ? -9.419 10.198 24.912 1.00 84.81 91 GLY A CA 1
ATOM 701 C C . GLY A 1 91 ? -9.517 8.975 23.999 1.00 84.81 91 GLY A C 1
ATOM 702 O O . GLY A 1 91 ? -8.546 8.591 23.343 1.00 84.81 91 GLY A O 1
ATOM 703 N N . GLU A 1 92 ? -10.690 8.347 23.992 1.00 86.44 92 GLU A N 1
ATOM 704 C CA . GLU A 1 92 ? -10.980 7.146 23.202 1.00 86.44 92 GLU A CA 1
ATOM 705 C C . GLU A 1 92 ? -10.914 7.417 21.698 1.00 86.44 92 GLU A C 1
ATOM 707 O O . GLU A 1 92 ? -11.365 8.451 21.207 1.00 86.44 92 GLU A O 1
ATOM 712 N N . ARG A 1 93 ? -10.331 6.470 20.966 1.00 87.56 93 ARG A N 1
ATOM 713 C CA . ARG A 1 93 ? -10.166 6.472 19.513 1.00 87.56 93 ARG A CA 1
ATOM 714 C C . ARG A 1 93 ? -10.509 5.091 18.977 1.00 87.56 93 ARG A C 1
ATOM 716 O O . ARG A 1 93 ? -10.148 4.081 19.582 1.00 87.56 93 ARG A O 1
ATOM 723 N N . LEU A 1 94 ? -11.155 5.035 17.819 1.00 90.38 94 LEU A N 1
ATOM 724 C CA . LEU A 1 94 ? -11.355 3.774 17.117 1.00 90.38 94 LEU A CA 1
ATOM 725 C C . LEU A 1 94 ? -10.12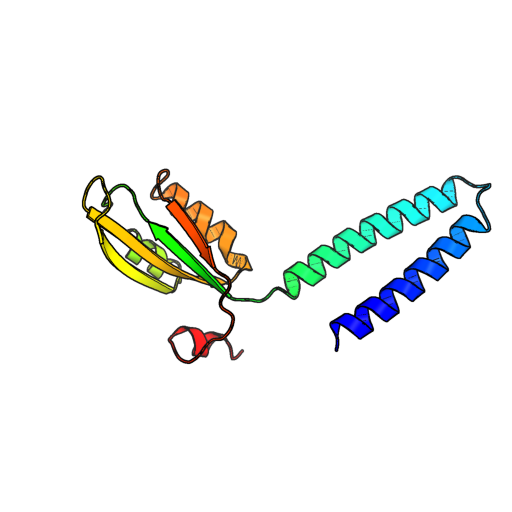0 3.490 16.263 1.00 90.38 94 LEU A C 1
ATOM 727 O O . LEU A 1 94 ? -9.750 4.295 15.405 1.00 90.38 94 LEU A O 1
ATOM 731 N N . MET A 1 95 ? -9.483 2.346 16.502 1.00 91.88 95 MET A N 1
ATOM 732 C CA . MET A 1 95 ? -8.446 1.824 15.620 1.00 91.88 95 MET A CA 1
ATOM 733 C C . MET A 1 95 ? -9.020 0.734 14.730 1.00 91.88 95 MET A C 1
ATOM 735 O O . MET A 1 95 ? -9.799 -0.112 15.172 1.00 91.88 95 MET A O 1
ATOM 739 N N . MET A 1 96 ? -8.624 0.763 13.465 1.00 93.31 96 MET A N 1
ATOM 740 C CA . MET A 1 96 ? -8.997 -0.220 12.463 1.00 93.31 96 MET A CA 1
ATOM 741 C C . MET A 1 96 ? -7.745 -0.720 11.761 1.00 93.31 96 MET A C 1
ATOM 743 O O . MET A 1 96 ? -6.969 0.074 11.237 1.00 93.31 96 MET A O 1
ATOM 747 N N . GLU A 1 97 ? -7.595 -2.034 11.702 1.00 93.44 97 GLU A N 1
ATOM 748 C CA . GLU A 1 97 ? -6.631 -2.706 10.847 1.00 93.44 97 GLU A CA 1
ATOM 749 C C . GLU A 1 97 ? -7.373 -3.287 9.644 1.00 93.44 97 GLU A C 1
ATOM 751 O O . GLU A 1 97 ? -8.314 -4.077 9.782 1.00 93.44 97 GLU A O 1
ATOM 756 N N . ILE A 1 98 ? -6.970 -2.850 8.455 1.00 92.25 98 ILE A N 1
ATOM 757 C CA . ILE A 1 98 ? -7.651 -3.142 7.200 1.00 92.25 98 ILE A CA 1
ATOM 758 C C . ILE A 1 98 ? -6.678 -3.847 6.270 1.00 92.25 98 ILE A C 1
ATOM 760 O O . ILE A 1 98 ? -5.680 -3.268 5.846 1.00 92.25 98 ILE A O 1
ATOM 764 N N . LEU A 1 99 ? -6.991 -5.084 5.897 1.00 87.06 99 LEU A N 1
ATOM 765 C CA . LEU A 1 99 ? -6.249 -5.783 4.855 1.00 87.06 99 LEU A CA 1
ATOM 766 C C . LEU A 1 99 ? -6.892 -5.492 3.495 1.00 87.06 99 LEU A C 1
ATOM 768 O O . LEU A 1 99 ? -8.071 -5.779 3.280 1.00 87.06 99 LEU A O 1
ATOM 772 N N . THR A 1 100 ? -6.114 -4.934 2.568 1.00 86.94 100 THR A N 1
ATOM 773 C CA . THR A 1 100 ? -6.579 -4.591 1.218 1.00 86.94 100 THR A CA 1
ATOM 774 C C . THR A 1 100 ? -5.536 -4.947 0.163 1.00 86.94 100 THR A C 1
ATOM 776 O O . THR A 1 100 ? -4.349 -5.082 0.454 1.00 86.94 100 THR A O 1
ATOM 779 N N . SER A 1 101 ? -5.963 -5.093 -1.092 1.00 84.19 101 SER A N 1
ATOM 780 C CA . SER A 1 101 ? -5.021 -5.171 -2.211 1.00 84.19 101 SER A CA 1
ATOM 781 C C . SER A 1 101 ? -4.341 -3.815 -2.428 1.00 84.19 101 SER A C 1
ATOM 783 O O . SER A 1 101 ? -4.970 -2.768 -2.246 1.00 84.19 101 SER A O 1
ATOM 785 N N . ARG A 1 102 ? -3.082 -3.826 -2.879 1.00 82.25 102 ARG A N 1
ATOM 786 C CA . ARG A 1 102 ? -2.316 -2.610 -3.202 1.00 82.25 102 ARG A CA 1
ATOM 787 C C . ARG A 1 102 ? -3.008 -1.762 -4.274 1.00 82.25 102 ARG A C 1
ATOM 789 O O . ARG A 1 102 ? -3.044 -0.543 -4.189 1.00 82.25 102 ARG A O 1
ATOM 796 N N . ARG A 1 103 ? -3.679 -2.408 -5.233 1.00 81.88 103 ARG A N 1
ATOM 797 C CA . ARG A 1 103 ? -4.488 -1.726 -6.258 1.00 81.88 103 ARG A CA 1
ATOM 798 C C . ARG A 1 103 ? -5.669 -0.945 -5.667 1.00 81.88 103 ARG A C 1
ATOM 800 O O . ARG A 1 103 ? -6.055 0.086 -6.211 1.00 81.88 103 ARG A O 1
ATOM 807 N N . SER A 1 104 ? -6.254 -1.440 -4.580 1.00 84.50 104 SER A N 1
ATOM 808 C CA . SER A 1 104 ? -7.413 -0.831 -3.916 1.00 84.50 104 SER A CA 1
ATOM 809 C C . SER A 1 104 ? -7.031 0.169 -2.819 1.00 84.50 104 SER A C 1
ATOM 811 O O . SER A 1 104 ? -7.928 0.773 -2.236 1.00 84.50 104 SER A O 1
ATOM 813 N N . GLU A 1 105 ? -5.736 0.362 -2.546 1.00 88.06 105 GLU A N 1
ATOM 814 C CA . GLU A 1 105 ? -5.213 1.269 -1.514 1.00 88.06 105 GLU A CA 1
ATOM 815 C C . GLU A 1 105 ? -5.760 2.688 -1.671 1.00 88.06 105 GLU A C 1
ATOM 817 O O . GLU A 1 105 ? -6.365 3.233 -0.751 1.00 88.06 105 GLU A O 1
ATOM 822 N N . LYS A 1 106 ? -5.623 3.263 -2.870 1.00 90.31 106 LYS A N 1
ATOM 823 C CA . LYS A 1 106 ? -6.088 4.626 -3.145 1.00 90.31 106 LYS A CA 1
ATOM 824 C C . LYS A 1 106 ? -7.591 4.778 -2.891 1.00 90.31 106 LYS A C 1
ATOM 826 O O . LYS A 1 106 ? -8.010 5.705 -2.209 1.00 90.31 106 LYS A O 1
ATOM 831 N N . ALA A 1 107 ? -8.390 3.826 -3.374 1.00 91.38 107 ALA A N 1
ATOM 832 C CA . ALA A 1 107 ? -9.839 3.832 -3.175 1.00 91.38 107 ALA A CA 1
ATOM 833 C C . ALA A 1 107 ? -10.233 3.690 -1.693 1.00 91.38 107 ALA A C 1
ATOM 835 O O . ALA A 1 107 ? -11.218 4.291 -1.253 1.00 91.38 107 ALA A O 1
ATOM 836 N N . LEU A 1 108 ? -9.458 2.922 -0.916 1.00 91.94 108 LEU A N 1
ATOM 837 C CA . LEU A 1 108 ? -9.632 2.821 0.529 1.00 91.94 108 LEU A CA 1
ATOM 838 C C . LEU A 1 108 ? -9.332 4.164 1.202 1.00 91.94 108 LEU A C 1
ATOM 840 O O . LEU A 1 108 ? -10.144 4.628 1.995 1.00 91.94 108 LEU A O 1
ATOM 844 N N . TYR A 1 109 ? -8.217 4.814 0.860 1.00 93.44 109 TYR A N 1
ATOM 845 C CA . TYR A 1 109 ? -7.845 6.114 1.429 1.00 93.44 109 TYR A CA 1
ATOM 846 C C . TYR A 1 109 ? -8.885 7.184 1.144 1.00 93.44 109 TYR A C 1
ATOM 848 O O . TYR A 1 109 ? -9.263 7.917 2.054 1.00 93.44 109 TYR A O 1
ATOM 856 N N . ASP A 1 110 ? -9.373 7.248 -0.091 1.00 93.56 110 ASP A N 1
ATOM 857 C CA . ASP A 1 110 ? -10.407 8.202 -0.481 1.00 93.56 110 ASP A CA 1
ATOM 858 C C . ASP A 1 110 ? -11.708 7.939 0.294 1.00 93.56 110 ASP A C 1
ATOM 860 O O . ASP A 1 110 ? -12.345 8.872 0.776 1.00 93.56 110 ASP A O 1
ATOM 864 N N . THR A 1 111 ? -12.064 6.665 0.499 1.00 91.75 111 THR A N 1
ATOM 865 C CA . THR A 1 111 ? -13.233 6.288 1.307 1.00 91.75 111 THR A CA 1
ATOM 866 C C . THR A 1 111 ? -13.058 6.676 2.776 1.00 91.75 111 THR A C 1
ATOM 868 O O . THR A 1 111 ? -13.964 7.258 3.359 1.00 91.75 111 THR A O 1
ATOM 871 N N . VAL A 1 112 ? -11.904 6.385 3.380 1.00 91.56 112 VAL A N 1
ATOM 872 C CA . VAL A 1 112 ? -11.636 6.711 4.788 1.00 91.56 112 VAL A CA 1
ATOM 873 C C . VAL A 1 112 ? -11.625 8.222 5.002 1.00 91.56 112 VAL A C 1
ATOM 875 O O . VAL A 1 112 ?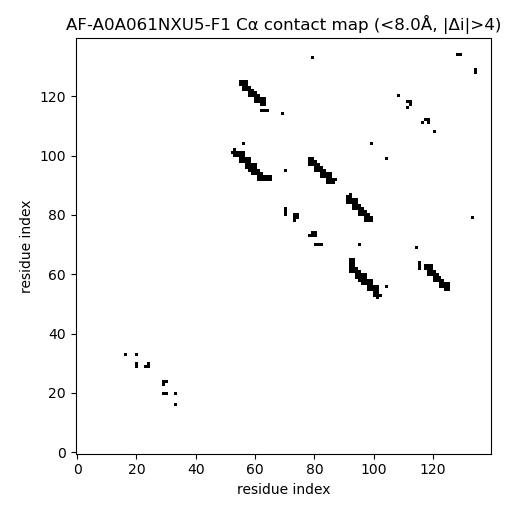 -12.253 8.692 5.939 1.00 91.56 112 VAL A O 1
ATOM 878 N N . LYS A 1 113 ? -10.984 8.991 4.114 1.00 90.69 113 LYS A N 1
ATOM 879 C CA . LYS A 1 113 ? -10.950 10.461 4.193 1.00 90.69 113 LYS A CA 1
ATOM 880 C C . LYS A 1 113 ? -12.321 11.105 4.001 1.00 90.69 113 LYS A C 1
ATOM 882 O O . LYS A 1 113 ? -12.554 12.182 4.539 1.00 90.69 113 LYS A O 1
ATOM 887 N N . LEU A 1 114 ? -13.203 10.476 3.222 1.00 90.06 114 LEU A N 1
ATOM 888 C CA . LEU A 1 114 ? -14.585 10.926 3.067 1.00 90.06 114 LEU A CA 1
ATOM 889 C C . LEU A 1 114 ? -15.389 10.733 4.361 1.00 90.06 114 LEU A C 1
ATOM 891 O O . LEU A 1 114 ? -16.213 11.582 4.681 1.00 90.06 114 LEU A O 1
ATOM 895 N N . LEU A 1 115 ? -15.153 9.630 5.077 1.00 88.31 115 LEU A N 1
ATOM 896 C CA . LEU A 1 115 ? -15.857 9.295 6.318 1.00 88.31 115 LEU A CA 1
ATOM 897 C C . LEU A 1 115 ? -15.294 10.045 7.531 1.00 88.31 115 LEU A C 1
ATOM 899 O O . LEU A 1 115 ? -16.056 10.553 8.340 1.00 88.31 115 LEU A O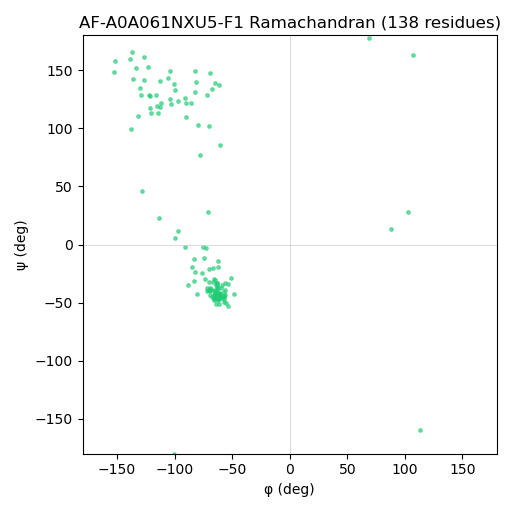 1
ATOM 903 N N . ASP A 1 116 ? -13.970 10.138 7.649 1.00 88.88 116 ASP A N 1
ATOM 904 C CA . ASP A 1 116 ? -13.286 10.930 8.672 1.00 88.88 116 ASP A CA 1
ATOM 905 C C . ASP A 1 116 ? -12.097 11.682 8.039 1.00 88.88 116 ASP A C 1
ATOM 907 O O . ASP A 1 116 ? -11.008 11.123 7.861 1.00 88.88 116 ASP A O 1
ATOM 911 N N . PRO A 1 117 ? -12.264 12.980 7.723 1.00 88.25 117 PRO A N 1
ATOM 912 C CA . PRO A 1 117 ? -11.200 13.817 7.168 1.00 88.25 117 PRO A CA 1
ATOM 913 C C . PRO A 1 117 ? -9.992 14.000 8.095 1.00 88.25 117 PRO A C 1
ATOM 915 O O . PRO A 1 117 ? -8.923 14.407 7.638 1.00 88.25 117 PRO A O 1
ATOM 918 N N . LYS A 1 118 ? -10.153 13.746 9.400 1.00 88.69 118 LYS A N 1
ATOM 919 C CA . LYS A 1 118 ? -9.099 13.852 10.417 1.00 88.69 118 LYS A CA 1
ATOM 920 C C . LYS A 1 118 ? -8.507 12.483 10.768 1.00 88.69 118 LYS A C 1
ATOM 922 O O . LYS A 1 118 ? -7.685 12.414 11.688 1.00 88.69 118 LYS A O 1
ATOM 927 N N . ALA A 1 119 ? -8.900 11.420 10.061 1.00 90.62 119 ALA A N 1
ATOM 928 C CA . ALA A 1 119 ? -8.362 10.089 10.267 1.00 90.62 119 ALA A CA 1
ATOM 929 C C . ALA A 1 119 ? -6.859 10.061 9.993 1.00 90.62 119 ALA A C 1
ATOM 931 O O . ALA A 1 119 ? -6.353 10.607 9.009 1.00 90.62 119 ALA A O 1
ATOM 932 N N . PHE A 1 120 ? -6.142 9.368 10.864 1.00 91.56 120 PHE A N 1
ATOM 933 C CA . PHE A 1 120 ? -4.725 9.113 10.700 1.00 91.56 120 PHE A CA 1
ATOM 934 C C . PHE A 1 120 ? -4.532 7.731 10.078 1.00 91.56 120 PHE A C 1
ATOM 936 O O . PHE A 1 120 ? -5.036 6.742 10.605 1.00 91.56 120 PHE A O 1
ATOM 943 N N . ILE A 1 121 ? -3.831 7.671 8.946 1.00 93.88 121 ILE A N 1
ATOM 944 C CA . ILE A 1 121 ? -3.711 6.469 8.114 1.00 93.88 121 ILE A CA 1
ATOM 945 C C . ILE A 1 121 ? -2.231 6.108 7.972 1.00 93.88 121 ILE A C 1
ATOM 947 O O . ILE A 1 121 ? -1.425 6.956 7.589 1.00 93.88 121 ILE A O 1
ATOM 951 N N . ILE A 1 122 ? -1.883 4.851 8.246 1.00 93.88 122 ILE A N 1
ATOM 952 C CA . ILE A 1 122 ? -0.553 4.281 8.005 1.00 93.88 122 ILE A CA 1
ATOM 953 C C . ILE A 1 122 ? -0.709 2.966 7.246 1.00 93.88 122 ILE A C 1
ATOM 955 O O . ILE A 1 122 ? -1.501 2.115 7.638 1.00 93.88 122 ILE A O 1
ATOM 959 N N . SER A 1 123 ? 0.091 2.756 6.205 1.00 91.62 123 SER A N 1
ATOM 960 C CA . SER A 1 123 ? 0.198 1.477 5.502 1.00 91.62 123 SER A CA 1
ATOM 961 C C . SER A 1 123 ? 1.488 0.736 5.828 1.00 91.62 123 SER A C 1
ATOM 963 O O . SER A 1 123 ? 2.564 1.327 5.921 1.00 91.62 123 SER A O 1
ATOM 965 N N . HIS A 1 124 ? 1.383 -0.585 5.907 1.00 88.75 124 HIS A N 1
ATOM 966 C CA . HIS A 1 124 ? 2.492 -1.509 6.073 1.00 88.75 124 HIS A CA 1
ATOM 967 C C . HIS A 1 124 ? 2.454 -2.576 4.980 1.00 88.75 124 HIS A C 1
ATOM 969 O O . HIS A 1 124 ? 1.386 -3.080 4.620 1.00 88.75 124 HIS A O 1
ATOM 975 N N . GLU A 1 125 ? 3.632 -2.956 4.489 1.00 83.44 125 GLU A N 1
ATOM 976 C CA . GLU A 1 125 ? 3.786 -4.078 3.567 1.00 83.44 125 GLU A CA 1
ATOM 977 C C . GLU A 1 125 ? 4.025 -5.378 4.358 1.00 83.44 125 GLU A C 1
ATOM 979 O O . GLU A 1 125 ? 5.082 -5.544 4.978 1.00 83.44 125 GLU A O 1
ATOM 984 N N . PRO A 1 126 ? 3.059 -6.312 4.382 1.00 76.38 126 PRO A N 1
ATOM 985 C CA . PRO A 1 126 ? 3.241 -7.617 5.003 1.00 76.38 126 PRO A CA 1
ATOM 986 C C . PRO A 1 126 ? 4.268 -8.452 4.226 1.00 76.38 126 PRO A C 1
ATOM 988 O O . PRO A 1 126 ? 4.214 -8.564 3.003 1.00 76.38 126 PRO A O 1
ATOM 991 N N . LYS A 1 127 ? 5.200 -9.086 4.949 1.00 73.31 127 LYS A N 1
ATOM 992 C CA . LYS A 1 127 ? 6.247 -9.935 4.346 1.0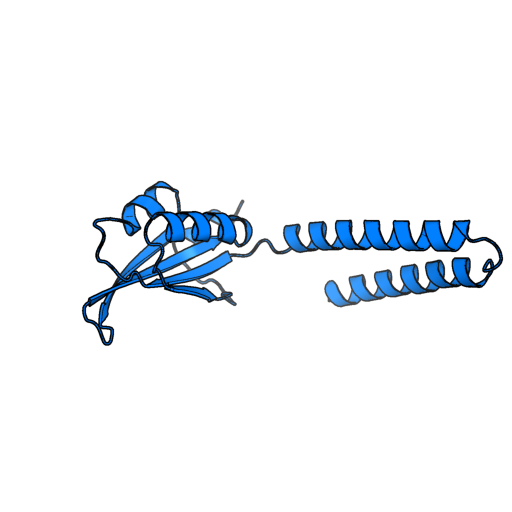0 73.31 127 LYS A CA 1
ATOM 993 C C . LYS A 1 127 ? 5.787 -11.363 4.049 1.00 73.31 127 LYS A C 1
ATOM 995 O O . LYS A 1 127 ? 6.296 -11.983 3.122 1.00 73.31 127 LYS A O 1
ATOM 1000 N N . ALA A 1 128 ? 4.871 -11.904 4.851 1.00 69.44 128 ALA A N 1
ATOM 1001 C CA . ALA A 1 128 ? 4.367 -13.267 4.712 1.00 69.44 128 ALA A CA 1
ATOM 1002 C C . ALA A 1 128 ? 2.942 -13.374 5.267 1.00 69.44 128 ALA A C 1
ATOM 1004 O O . ALA A 1 128 ? 2.597 -12.690 6.230 1.00 69.44 128 ALA A O 1
ATOM 1005 N N . PHE A 1 129 ? 2.141 -14.262 4.677 1.00 69.25 129 PHE A N 1
ATOM 1006 C CA . PHE A 1 129 ? 0.768 -14.538 5.097 1.00 69.25 129 PHE A CA 1
ATOM 1007 C C . PHE A 1 129 ? 0.653 -15.983 5.577 1.00 69.25 129 PHE A C 1
ATOM 1009 O O . PHE A 1 129 ? 1.017 -16.909 4.852 1.00 69.25 129 PHE A O 1
ATOM 1016 N N . PHE A 1 130 ? 0.098 -16.180 6.772 1.00 71.75 130 PHE A N 1
ATOM 1017 C CA . PHE A 1 130 ? -0.191 -17.499 7.330 1.00 71.75 130 PHE A CA 1
ATOM 1018 C C . PHE A 1 130 ? -1.629 -17.516 7.868 1.00 71.75 130 PHE A C 1
ATOM 1020 O O . PHE A 1 130 ? -1.924 -16.870 8.868 1.00 71.75 130 PHE A O 1
ATOM 1027 N N . GLY A 1 131 ? -2.527 -18.261 7.211 1.00 66.94 131 GLY A N 1
ATOM 1028 C CA . GLY A 1 131 ? -3.939 -18.367 7.614 1.00 66.94 131 GLY A CA 1
ATOM 1029 C C . GLY A 1 131 ? -4.771 -17.083 7.421 1.00 66.94 131 GLY A C 1
ATOM 1030 O O . GLY A 1 131 ? -4.272 -16.057 6.968 1.00 66.94 131 GLY A O 1
ATOM 1031 N N . GLY A 1 132 ? -6.072 -17.156 7.732 1.00 63.28 132 GLY A N 1
ATOM 1032 C CA . GLY A 1 132 ? -7.008 -16.021 7.671 1.00 63.28 132 GLY A CA 1
ATOM 1033 C C . GLY A 1 132 ? -8.018 -16.053 6.512 1.00 63.28 132 GLY A C 1
ATOM 1034 O O . GLY A 1 132 ? -7.864 -16.782 5.530 1.00 63.28 132 GLY A O 1
ATOM 1035 N N . PHE A 1 133 ? -9.077 -15.242 6.640 1.00 58.53 133 PHE A N 1
ATOM 1036 C CA . PHE A 1 133 ? -10.208 -15.133 5.699 1.00 58.53 133 PHE A CA 1
ATOM 1037 C C . PHE A 1 133 ? -9.769 -14.862 4.246 1.00 58.53 133 PHE A C 1
ATOM 1039 O O . PHE A 1 133 ? -10.350 -15.405 3.307 1.00 58.53 133 PHE A O 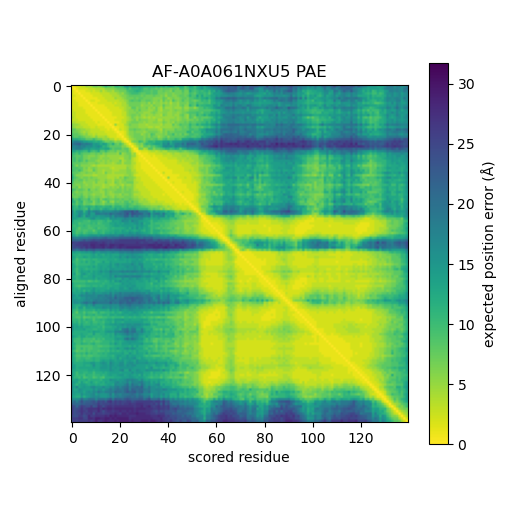1
ATOM 1046 N N . TRP A 1 134 ? -8.682 -14.111 4.056 1.00 58.47 134 TRP A N 1
ATOM 1047 C CA . TRP A 1 134 ? -8.178 -13.714 2.738 1.00 58.47 134 TRP A CA 1
ATOM 1048 C C . TRP A 1 134 ? -7.296 -14.755 2.033 1.00 58.47 134 TRP A C 1
ATOM 1050 O O . TRP A 1 134 ? -7.116 -14.666 0.820 1.00 58.47 134 TRP A O 1
ATOM 1060 N N . VAL A 1 135 ? -6.841 -15.815 2.716 1.00 52.50 135 VAL A N 1
ATOM 1061 C CA . VAL A 1 135 ? -6.069 -16.904 2.072 1.00 52.50 135 VAL A CA 1
ATOM 1062 C C . VAL A 1 135 ? -6.931 -17.694 1.077 1.00 52.50 135 VAL A C 1
ATOM 1064 O O . VAL A 1 135 ? -6.410 -18.320 0.157 1.00 52.50 135 VAL A O 1
ATOM 1067 N N . LYS A 1 136 ? -8.266 -17.620 1.195 1.00 46.09 136 LYS A N 1
ATOM 1068 C CA . LYS A 1 136 ? -9.194 -18.231 0.229 1.00 46.09 136 LYS A CA 1
ATOM 1069 C C . LYS A 1 136 ? -9.324 -17.441 -1.081 1.00 46.09 136 LYS A C 1
ATOM 1071 O O . LYS A 1 136 ? -9.643 -18.048 -2.098 1.00 46.09 136 LYS A O 1
ATOM 1076 N N . GLY A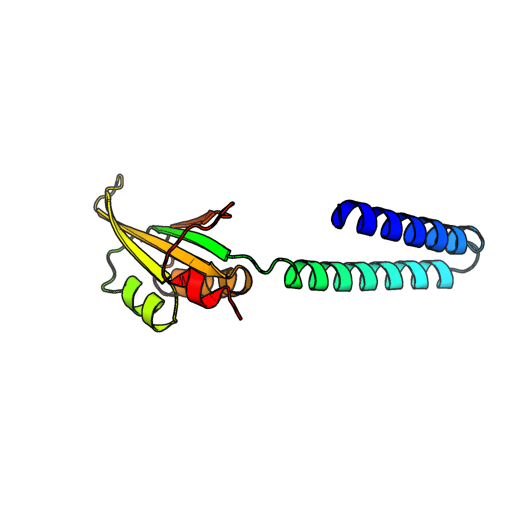 1 137 ? -9.046 -16.133 -1.075 1.00 49.12 137 GLY A N 1
ATOM 1077 C CA . GLY A 1 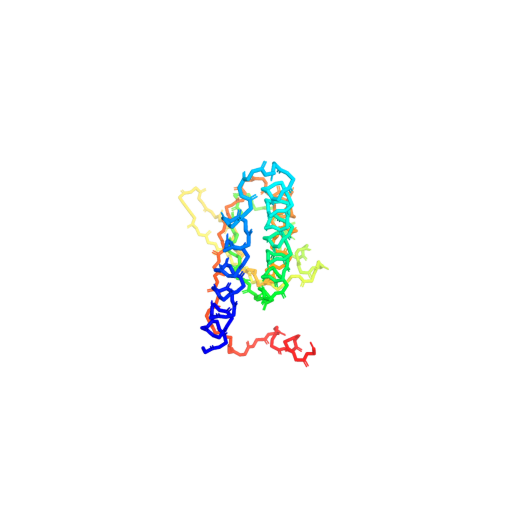137 ? -9.034 -15.284 -2.275 1.00 49.12 137 GLY A CA 1
ATOM 1078 C C . GLY A 1 137 ? -7.710 -15.317 -3.047 1.00 49.12 137 GLY A C 1
ATOM 1079 O O . GLY A 1 137 ? -7.698 -15.019 -4.234 1.00 49.12 137 GLY A O 1
ATOM 1080 N N . LEU A 1 138 ? -6.616 -15.745 -2.403 1.00 50.31 138 LEU A N 1
ATOM 1081 C CA . LEU A 1 138 ? -5.273 -15.857 -2.995 1.00 50.31 138 LEU A CA 1
ATOM 1082 C C . LEU A 1 138 ? -5.099 -17.027 -3.986 1.00 50.31 138 LEU A C 1
ATOM 1084 O O . LEU A 1 138 ? -4.010 -17.207 -4.526 1.00 50.31 138 LEU A O 1
ATOM 1088 N N . ARG A 1 139 ? -6.124 -17.868 -4.188 1.00 32.44 139 ARG A N 1
ATOM 1089 C CA . ARG A 1 139 ? -5.999 -19.155 -4.898 1.00 32.44 139 ARG A CA 1
ATOM 1090 C C . ARG A 1 139 ? -6.755 -19.234 -6.233 1.00 32.44 139 ARG A C 1
ATOM 1092 O O . ARG A 1 139 ? -7.072 -20.342 -6.665 1.00 32.44 139 ARG A O 1
ATOM 1099 N N . ARG A 1 140 ? -7.057 -18.109 -6.884 1.00 32.56 140 ARG A N 1
ATOM 1100 C CA . ARG A 1 140 ? -7.587 -18.100 -8.258 1.00 32.56 140 ARG A CA 1
ATOM 1101 C C . ARG A 1 140 ? -6.843 -17.126 -9.148 1.00 32.56 140 ARG A C 1
ATOM 1103 O O . ARG A 1 140 ? -6.622 -15.987 -8.691 1.00 32.56 140 ARG A O 1
#

Radius of gyration: 23.05 Å; Cα contacts (8 Å, |Δi|>4): 135; chains: 1; bounding box: 48×35×62 Å

Sequence (140 aa):
MLAALAGMFEIIVYVTGLGIVLDNMTSVFHIVAYALGYGIGVIIGIKIEEKLALGYITVNVITKEYEPDIPNYLRDKGYGVTNWVAYGREGERLMMEILTSRRSEKALYDTVKLLDPKAFIISHEPKAFFGGFWVKGLRR

Solvent-accessible surface area (backbone atoms only — not comparable to full-atom values): 8227 Å² total; per-residue (Å²): 110,69,69,60,55,52,53,53,53,50,54,52,55,49,55,55,54,50,49,60,41,67,77,45,69,91,40,71,65,47,56,51,51,50,54,51,52,50,52,52,49,50,56,50,49,52,54,51,50,62,64,64,55,78,44,59,31,38,35,41,38,37,37,69,65,92,66,97,50,66,65,56,58,41,39,77,75,68,42,51,65,49,73,51,83,42,77,53,99,92,40,77,28,47,36,33,46,31,51,44,46,50,87,48,44,64,62,48,52,55,51,48,41,72,75,38,76,72,44,44,76,49,77,44,79,68,90,77,88,80,77,65,86,64,58,72,67,74,75,118

Mean predicted aligned error: 10.14 Å

Nearest PDB structures (foldseek):
  7l20-assembly1_w  TM=6.256E-01  e=4.350E-02  Homo sapiens
  4v7b-assembly1_AY  TM=5.737E-01  e=2.787E-02  Escherichia coli K-12
  4v9o-assembly1_BV  TM=5.737E-01  e=2.787E-02  Escherichia coli K-12
  2vc1-assembly1_B  TM=5.146E-01  e=4.940E-02  Mycobacterium tuberculosis H37Rv
  2w29-assembly1_B  TM=5.036E-01  e=9.331E-02  Mycobacterium tuberculosis H37Rv

Secondary structure (DSSP, 8-st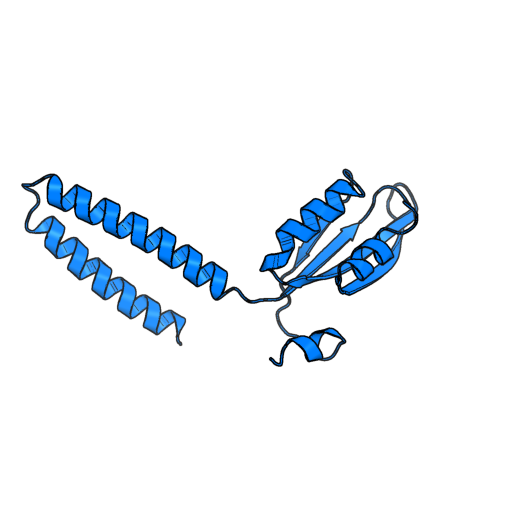ate):
-HHHHHHHHHHHHHHHHHHHHHHTTT-HHHHHHHHHHHHHHHHHHHHHHHHH---EEEEEEE-SS--TTHHHHHHHTT-EEEEEEEEETTEEEEEEEEEEEGGGHHHHHHHHHHH-TT-EEEEE--S---SSGGGGTTT-

Foldseek 3Di:
DVVVVVVVVVVVCVVVLVVVCVVPVVDPVSVVVSVVVVVVVVVVVVVVVVVVLFAKKKKKKKAPDPDPDPPVVCVVVVWDWDWDWDADPVGIIIIIITIDTPVCVVVVVVSSCVVGVPMDMDMDGDPDDDDDPCVVVVPD

pLDDT: mean 81.61, std 12.19, range [32.44, 94.88]